Protein AF-A0AAN8X9M5-F1 (afdb_monomer)

Secondary structure (DSSP, 8-state):
-HHHHHHHHHHHS-TT--PPP-EEEE--SS--B-TTT--B--SSS--EEEETTT--EE-GGGTTT----HHHHHHHHHHHHHHT----TT-

Radius of gyration: 15.03 Å; Cα contacts (8 Å, |Δi|>4): 109; chains: 1; bounding box: 47×26×29 Å

Neares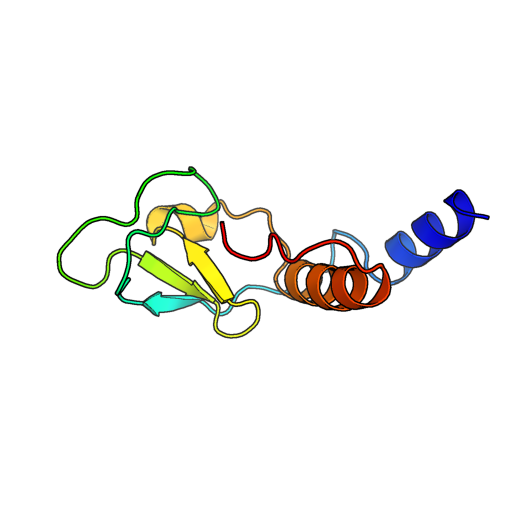t PDB structures (foldseek):
  5ue8-assembly1_A  TM=7.744E-01  e=1.228E-10  Rattus norvegicus
  5ue8-assembly2_B  TM=7.605E-01  e=2.128E-10  Rattus norvegicus
  3ugd-assembly1_B  TM=8.958E-01  e=1.277E-05  Mus musculus
  3cxl-assembly1_A  TM=9.200E-01  e=3.583E-05  unclassified
  6nfa-assembly1_A  TM=6.984E-01  e=4.404E-05  Homo sapiens

InterPro domains:
  IPR002219 Protein kinase C-like, phorbol ester/diacylglycerol-binding domain [PF00130] (21-70)
  IPR002219 Protein kinase C-like, phorbol ester/diacylglycerol-binding domain [PS00479] (21-70)
  IPR002219 Protein kinase C-like, phorbol ester/diacylglycerol-binding domain [PS50081] (20-70)
  IPR002219 Protein kinase C-like, phorbol ester/di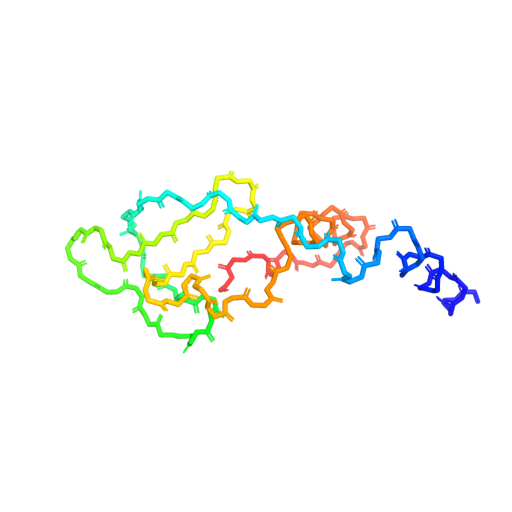acylglycerol-binding domain [SM00109] (21-70)
  IPR020454 Diacylglycerol/phorbol-ester binding [PR00008] (18-32)
  IPR020454 Diacylglycerol/phorbol-ester binding [PR00008] (34-43)
  IPR020454 Diacylglycerol/phorbol-ester binding [PR00008] (47-58)
  IPR020454 Diacylglycerol/phorbol-ester binding [PR00008] (59-71)
  IPR027080 Protein Unc-13 [PTHR10480] (1-72)
  IPR046349 C1-like domain superfamily [SSF57889] (12-71)

Mean predicted aligned error: 9.45 Å

Structure (mmCIF, N/CA/C/O backbone):
data_AF-A0AAN8X9M5-F1
#
_entry.id   AF-A0AAN8X9M5-F1
#
loop_
_atom_site.group_PDB
_atom_site.id
_atom_site.type_symbol
_atom_site.label_atom_id
_atom_site.label_alt_id
_atom_site.label_comp_id
_atom_site.label_asym_id
_atom_site.label_entity_id
_atom_site.label_seq_id
_atom_site.pdbx_PDB_ins_code
_atom_site.Cartn_x
_atom_site.Cartn_y
_atom_site.Cartn_z
_atom_site.occupancy
_atom_site.B_iso_or_equiv
_atom_site.auth_seq_id
_atom_site.auth_comp_id
_atom_site.auth_asym_id
_atom_site.auth_atom_id
_atom_site.pdbx_PDB_model_num
ATOM 1 N N . MET A 1 1 ? 32.523 -8.458 -5.838 1.00 60.31 1 MET A N 1
ATOM 2 C CA . MET A 1 1 ? 31.376 -8.936 -6.652 1.00 60.31 1 MET A CA 1
ATOM 3 C C . MET A 1 1 ? 30.007 -8.347 -6.265 1.00 60.31 1 MET A C 1
ATOM 5 O O . MET A 1 1 ? 29.073 -8.514 -7.037 1.00 60.31 1 MET A O 1
ATOM 9 N N . HIS A 1 2 ? 29.841 -7.642 -5.133 1.00 69.25 2 HIS A N 1
ATOM 10 C CA . HIS A 1 2 ? 28.540 -7.053 -4.753 1.00 69.25 2 HIS A CA 1
ATOM 11 C C . HIS A 1 2 ? 28.058 -5.933 -5.684 1.00 69.25 2 HIS A C 1
ATOM 13 O O . HIS A 1 2 ? 26.883 -5.908 -6.036 1.00 69.25 2 HIS A O 1
ATOM 19 N N . VAL A 1 3 ? 28.967 -5.054 -6.120 1.00 81.12 3 VAL A N 1
ATOM 20 C CA . VAL A 1 3 ? 28.638 -3.922 -7.001 1.00 81.12 3 VAL A CA 1
ATOM 21 C C . VAL A 1 3 ? 28.034 -4.418 -8.316 1.00 81.12 3 VAL A C 1
ATOM 23 O O . VAL A 1 3 ? 26.923 -4.033 -8.641 1.00 81.12 3 VAL A O 1
ATOM 26 N N . TYR A 1 4 ? 28.693 -5.369 -8.989 1.00 82.50 4 TYR A N 1
ATOM 27 C CA . TYR A 1 4 ? 28.248 -5.935 -10.270 1.00 82.50 4 TYR A CA 1
ATOM 28 C C . TYR A 1 4 ? 26.842 -6.560 -10.216 1.00 82.50 4 TYR A C 1
ATOM 30 O O . TYR A 1 4 ? 26.031 -6.351 -11.114 1.00 82.50 4 TYR A O 1
ATOM 38 N N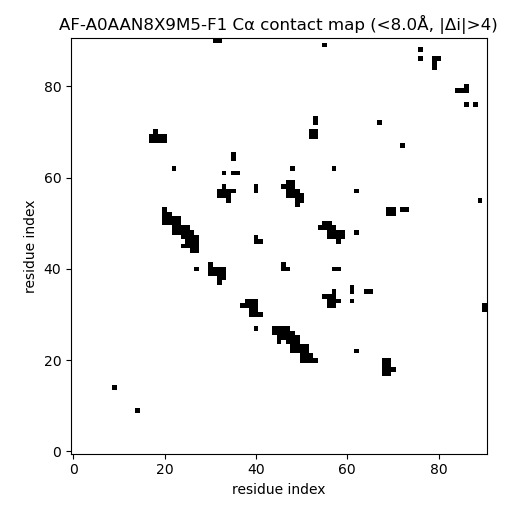 . LYS A 1 5 ? 26.512 -7.280 -9.133 1.00 73.88 5 LYS A N 1
ATOM 39 C CA . LYS A 1 5 ? 25.167 -7.853 -8.948 1.00 73.88 5 LYS A CA 1
ATOM 40 C C . LYS A 1 5 ? 24.089 -6.771 -8.820 1.00 73.88 5 LYS A C 1
ATOM 42 O O . LYS A 1 5 ? 23.001 -6.933 -9.364 1.00 73.88 5 LYS A O 1
ATOM 47 N N . LYS A 1 6 ? 24.383 -5.670 -8.120 1.00 71.25 6 LYS A N 1
ATOM 48 C CA . LYS A 1 6 ? 23.439 -4.557 -7.936 1.00 71.25 6 LYS A CA 1
ATOM 49 C C . LYS A 1 6 ? 23.239 -3.762 -9.226 1.00 71.25 6 LYS A C 1
ATOM 51 O O . LYS A 1 6 ? 22.100 -3.423 -9.533 1.00 71.25 6 LYS A O 1
ATOM 56 N N . THR A 1 7 ? 24.296 -3.538 -10.008 1.00 80.38 7 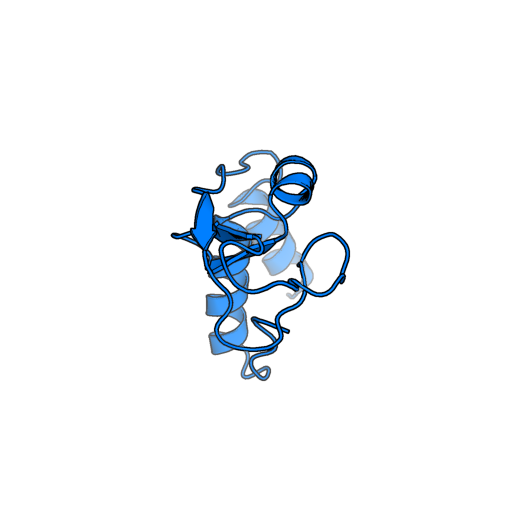THR A N 1
ATOM 57 C CA . THR A 1 7 ? 24.171 -2.881 -11.319 1.00 80.38 7 THR A CA 1
ATOM 58 C C . THR A 1 7 ? 23.370 -3.719 -12.305 1.00 80.38 7 THR A C 1
ATOM 60 O O . THR A 1 7 ? 22.478 -3.179 -12.949 1.00 80.38 7 THR A O 1
ATOM 63 N N . LEU A 1 8 ? 23.618 -5.031 -12.396 1.00 80.44 8 LEU A N 1
ATOM 64 C CA . LEU A 1 8 ? 22.821 -5.901 -13.268 1.00 80.44 8 LEU A CA 1
ATOM 65 C C . LEU A 1 8 ? 21.339 -5.885 -12.887 1.00 80.44 8 LEU A C 1
ATOM 67 O O . LEU A 1 8 ? 20.483 -5.790 -13.759 1.00 80.44 8 LEU A O 1
ATOM 71 N N . GLN A 1 9 ? 21.026 -5.918 -11.593 1.00 74.75 9 GLN A N 1
ATOM 72 C CA . GLN A 1 9 ? 19.638 -5.889 -11.147 1.00 74.75 9 GLN A CA 1
ATOM 73 C C . GLN A 1 9 ? 18.924 -4.569 -11.480 1.00 74.75 9 GLN A C 1
ATOM 75 O O . GLN A 1 9 ? 17.767 -4.606 -11.892 1.00 74.75 9 GLN A O 1
ATOM 80 N N . ALA A 1 10 ? 19.612 -3.428 -11.369 1.00 71.75 10 ALA A N 1
ATOM 81 C CA . ALA A 1 10 ? 19.068 -2.122 -11.752 1.00 71.75 10 ALA A CA 1
ATOM 82 C C . ALA A 1 10 ? 18.826 -1.984 -13.269 1.00 71.75 10 ALA A C 1
ATOM 84 O O . ALA A 1 10 ? 17.968 -1.210 -13.685 1.00 71.75 10 ALA A O 1
ATOM 85 N N . LEU A 1 11 ? 19.570 -2.730 -14.093 1.00 79.06 11 LEU A N 1
ATOM 86 C CA . LEU A 1 11 ? 19.395 -2.750 -15.548 1.00 79.06 11 LEU A CA 1
ATOM 87 C C . LEU A 1 11 ? 18.263 -3.686 -15.997 1.00 79.06 11 LEU A C 1
ATOM 89 O O . LEU A 1 11 ? 17.614 -3.407 -16.999 1.00 79.06 11 LEU A O 1
ATOM 93 N N . ILE A 1 12 ? 18.024 -4.785 -15.274 1.00 77.94 12 ILE A N 1
ATOM 94 C CA . ILE A 1 12 ? 16.952 -5.747 -15.589 1.00 77.94 12 ILE A CA 1
ATOM 95 C C . ILE A 1 12 ? 15.571 -5.175 -15.223 1.00 77.94 12 ILE A C 1
ATOM 97 O O . ILE A 1 12 ? 14.615 -5.393 -15.960 1.00 77.94 12 ILE A O 1
ATOM 101 N N . TYR A 1 13 ? 15.472 -4.428 -14.117 1.00 68.62 13 TYR A N 1
ATOM 102 C CA . TYR A 1 13 ? 14.244 -3.754 -13.676 1.00 68.62 13 TYR A CA 1
ATOM 103 C C . TYR A 1 13 ? 14.502 -2.254 -13.473 1.00 68.62 13 TYR A C 1
ATOM 105 O O . TYR A 1 13 ? 14.828 -1.831 -12.359 1.00 68.62 13 TYR A O 1
ATOM 113 N N . PRO A 1 14 ? 14.402 -1.440 -14.542 1.00 67.38 14 PRO A N 1
ATOM 114 C CA . PRO A 1 14 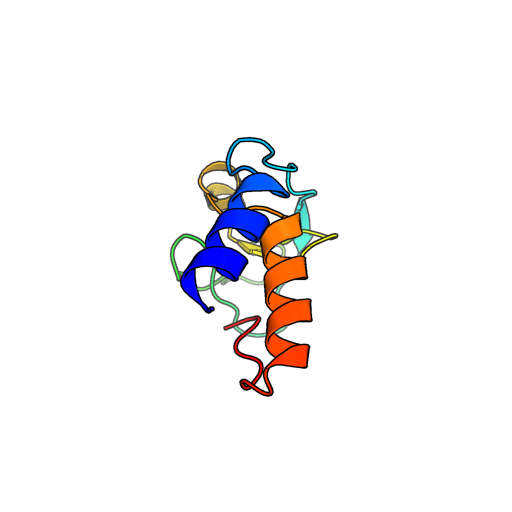? 14.586 -0.002 -14.440 1.00 67.38 14 PRO A CA 1
ATOM 115 C C . PRO A 1 14 ? 13.422 0.646 -13.680 1.00 67.38 14 PRO A C 1
ATOM 117 O O . PRO A 1 14 ? 12.262 0.287 -13.862 1.00 67.38 14 PRO A O 1
ATOM 120 N N . ILE A 1 15 ? 13.747 1.670 -12.890 1.00 65.00 15 ILE A N 1
ATOM 121 C CA . ILE A 1 15 ? 12.830 2.424 -12.012 1.00 65.00 15 ILE A CA 1
ATOM 122 C C . ILE A 1 15 ? 11.672 3.077 -12.799 1.00 65.00 15 ILE A C 1
ATOM 124 O O . ILE A 1 15 ? 10.643 3.423 -12.244 1.00 65.00 15 ILE A O 1
ATOM 128 N N . SER A 1 16 ? 11.828 3.261 -14.113 1.00 58.53 16 SER A N 1
ATOM 129 C CA . SER A 1 16 ? 10.803 3.822 -14.999 1.00 58.53 16 SER A CA 1
ATOM 130 C C . SER A 1 16 ? 9.720 2.823 -15.419 1.00 58.53 16 SER A C 1
ATOM 132 O O . SER A 1 16 ? 8.705 3.235 -15.975 1.00 58.53 16 SER A O 1
ATOM 134 N N . SER A 1 17 ? 9.915 1.524 -15.178 1.00 60.56 17 SER A N 1
ATOM 135 C CA . SER A 1 17 ? 8.938 0.476 -15.488 1.00 60.56 17 SER A CA 1
ATOM 136 C C . SER A 1 17 ? 8.015 0.236 -14.291 1.00 60.56 17 SER A C 1
ATOM 138 O O . SER A 1 17 ? 7.905 -0.888 -13.792 1.00 60.56 17 SER A O 1
ATOM 140 N N . THR A 1 18 ? 7.369 1.299 -13.811 1.00 66.62 18 THR A N 1
ATOM 141 C CA . THR A 1 18 ? 6.490 1.229 -12.646 1.00 66.62 18 THR A CA 1
ATOM 142 C C . THR A 1 18 ? 5.194 0.509 -13.019 1.00 66.62 18 THR A C 1
ATOM 144 O O . THR A 1 18 ? 4.298 1.038 -13.677 1.00 66.62 18 THR A O 1
ATOM 147 N N . THR A 1 19 ? 5.084 -0.765 -12.645 1.00 77.38 19 THR A N 1
ATOM 148 C CA . THR A 1 19 ? 3.817 -1.490 -12.800 1.00 77.38 19 THR A CA 1
ATOM 149 C C . THR A 1 19 ? 2.776 -0.904 -11.850 1.00 77.38 19 THR A C 1
ATOM 151 O O . THR A 1 19 ? 3.034 -0.883 -10.640 1.00 77.38 19 THR A O 1
ATOM 154 N N . PRO A 1 20 ? 1.611 -0.463 -12.359 1.00 82.19 20 PRO A N 1
ATOM 155 C CA . PRO A 1 20 ? 0.587 0.148 -11.528 1.00 82.19 20 PRO A CA 1
ATOM 156 C C . PRO A 1 20 ? 0.031 -0.869 -10.528 1.00 82.19 20 PRO A C 1
ATOM 158 O O . PRO A 1 20 ? -0.173 -2.040 -10.851 1.00 82.19 20 PRO A O 1
ATOM 161 N N . HIS A 1 21 ? -0.236 -0.416 -9.305 1.00 85.75 21 HIS A N 1
ATOM 162 C CA . HIS A 1 21 ? -0.896 -1.240 -8.293 1.00 85.75 21 HIS A CA 1
ATOM 163 C C . HIS A 1 21 ? -2.372 -1.430 -8.623 1.00 85.75 21 HIS A C 1
ATOM 165 O O . HIS A 1 21 ? -3.079 -0.474 -8.943 1.00 85.75 21 HIS A O 1
ATOM 171 N N . ASN A 1 22 ? -2.865 -2.652 -8.439 1.00 88.56 22 ASN A N 1
ATOM 172 C CA . ASN A 1 22 ? -4.289 -2.951 -8.510 1.00 88.56 22 ASN A CA 1
ATOM 173 C C . ASN A 1 22 ? -4.906 -2.902 -7.102 1.00 88.56 22 ASN A C 1
ATOM 175 O O . ASN A 1 22 ? -4.928 -3.899 -6.374 1.00 88.56 22 ASN A O 1
ATOM 179 N N . PHE A 1 23 ? -5.340 -1.711 -6.692 1.00 90.56 23 PHE A N 1
ATOM 180 C CA . PHE A 1 23 ? -5.910 -1.464 -5.369 1.00 90.56 23 PHE A CA 1
ATOM 181 C C . PHE A 1 23 ? -7.385 -1.864 -5.282 1.00 90.56 23 PHE A C 1
ATOM 183 O O . PHE A 1 23 ? -8.214 -1.404 -6.064 1.00 90.56 23 PHE A O 1
ATOM 190 N N . LEU A 1 24 ? -7.724 -2.636 -4.248 1.00 91.50 24 LEU A N 1
ATOM 191 C CA . LEU A 1 24 ? -9.095 -2.965 -3.876 1.00 91.50 24 LEU A CA 1
ATOM 192 C C . LEU A 1 24 ? -9.434 -2.383 -2.500 1.00 91.50 24 LEU A C 1
ATOM 194 O O . LEU A 1 24 ? -8.590 -2.332 -1.604 1.00 91.50 24 LEU A O 1
ATOM 198 N N . MET A 1 25 ? -10.691 -1.982 -2.316 1.00 90.75 25 MET A N 1
ATOM 199 C CA . MET A 1 25 ? -11.234 -1.612 -1.008 1.00 90.75 25 MET A CA 1
ATOM 200 C C . MET A 1 25 ? -11.037 -2.748 -0.004 1.00 90.75 25 MET A C 1
ATOM 202 O O . MET A 1 25 ? -11.428 -3.888 -0.262 1.00 90.75 25 MET A O 1
ATOM 206 N N . TRP A 1 26 ? -10.455 -2.437 1.152 1.00 89.06 26 TRP A N 1
ATOM 207 C CA . TRP A 1 26 ? -10.134 -3.431 2.169 1.00 89.06 26 TRP A CA 1
ATOM 208 C C . TRP A 1 26 ? -10.494 -2.934 3.570 1.00 89.06 26 TRP A C 1
ATOM 210 O O . TRP A 1 26 ? -10.405 -1.748 3.884 1.00 89.06 26 TRP A O 1
ATOM 220 N N . THR A 1 27 ? -10.919 -3.868 4.420 1.00 86.19 27 THR A N 1
ATOM 221 C CA . THR A 1 27 ? -11.209 -3.600 5.831 1.00 86.19 27 THR A CA 1
ATOM 222 C C . THR A 1 27 ? -10.157 -4.282 6.689 1.00 86.19 27 THR A C 1
ATOM 224 O O . THR A 1 27 ? -9.961 -5.496 6.596 1.00 86.19 27 THR A O 1
ATOM 227 N N . ALA A 1 28 ? -9.476 -3.493 7.514 1.00 82.50 28 ALA A N 1
ATOM 228 C CA . ALA A 1 28 ? -8.470 -3.978 8.436 1.00 82.50 28 ALA A CA 1
ATOM 229 C C . ALA A 1 28 ? -9.131 -4.710 9.607 1.00 82.50 28 ALA A C 1
ATOM 231 O O . ALA A 1 28 ? -9.915 -4.131 10.352 1.00 82.50 28 ALA A O 1
ATOM 232 N N . THR A 1 29 ? -8.799 -5.991 9.771 1.00 83.06 29 THR A N 1
ATOM 233 C CA . THR A 1 29 ? -9.239 -6.826 10.903 1.00 83.06 29 THR A CA 1
ATOM 234 C C . THR A 1 29 ? -8.341 -6.675 12.135 1.00 83.06 29 THR A C 1
ATOM 236 O O . THR A 1 29 ? -8.684 -7.145 13.214 1.00 83.06 29 THR A O 1
ATOM 239 N N . SER A 1 30 ? -7.186 -6.026 11.980 1.00 81.94 30 SER A N 1
ATOM 240 C CA . SER A 1 30 ? -6.192 -5.754 13.020 1.00 81.94 30 SER A CA 1
ATOM 241 C C . SER A 1 30 ? -5.643 -4.333 12.846 1.00 81.94 30 SER A C 1
ATOM 243 O O . SER A 1 30 ? -5.639 -3.834 11.713 1.00 81.94 30 SER A O 1
ATOM 245 N N . PRO A 1 31 ? -5.139 -3.678 13.912 1.00 83.69 31 PRO A N 1
ATOM 246 C CA . PRO A 1 31 ? -4.503 -2.367 13.791 1.00 83.69 31 PRO A CA 1
ATOM 247 C C . PRO A 1 31 ? -3.381 -2.440 12.753 1.00 83.69 31 PRO A C 1
ATOM 249 O O . PRO A 1 31 ? -2.433 -3.208 12.892 1.00 83.69 31 PRO A O 1
ATOM 252 N N . THR A 1 32 ? -3.553 -1.695 11.667 1.00 86.88 32 THR A N 1
ATOM 253 C CA . THR A 1 32 ? -2.660 -1.699 10.508 1.00 86.88 32 THR A CA 1
ATOM 254 C C . THR A 1 32 ? -2.284 -0.258 10.207 1.00 86.88 32 THR A C 1
ATOM 256 O O . THR A 1 32 ? -3.138 0.620 10.307 1.00 86.88 32 THR A O 1
ATOM 259 N N . TYR A 1 33 ? -1.040 -0.007 9.820 1.00 87.69 33 TYR A N 1
ATOM 260 C CA . TYR A 1 33 ? -0.569 1.325 9.458 1.00 87.69 33 TYR A CA 1
ATOM 261 C C . TYR A 1 33 ? -0.507 1.483 7.938 1.00 87.69 33 TYR A C 1
ATOM 263 O O . TYR A 1 33 ? -0.351 0.515 7.193 1.00 87.69 33 TYR A O 1
ATOM 271 N N . CYS A 1 34 ? -0.716 2.707 7.470 1.00 88.94 34 CYS A N 1
ATOM 272 C CA . CYS A 1 34 ? -0.583 3.062 6.069 1.00 88.94 34 CYS A CA 1
ATOM 273 C C . CYS A 1 34 ? 0.894 3.082 5.685 1.00 88.94 34 CYS A C 1
ATOM 275 O O . CYS A 1 34 ? 1.689 3.714 6.371 1.00 88.94 34 CYS A O 1
ATOM 277 N N . TYR A 1 35 ? 1.240 2.451 4.565 1.00 86.31 35 TYR A N 1
ATOM 278 C CA . TYR A 1 35 ? 2.618 2.418 4.075 1.00 86.31 35 TYR A CA 1
ATOM 279 C C . TYR A 1 35 ? 3.191 3.811 3.759 1.00 86.31 35 TYR A C 1
ATOM 281 O O . TYR A 1 35 ? 4.374 4.044 3.949 1.00 86.31 35 TYR A O 1
ATOM 289 N N . GLU A 1 36 ? 2.352 4.734 3.285 1.00 87.31 36 GLU A N 1
ATOM 290 C CA . GLU A 1 36 ? 2.806 6.045 2.806 1.00 87.31 36 GLU A CA 1
ATOM 291 C C . GLU A 1 36 ? 3.002 7.059 3.939 1.00 87.31 36 GLU A C 1
ATOM 293 O O . GLU A 1 36 ? 4.005 7.754 4.001 1.00 87.31 36 GLU A O 1
ATOM 298 N N . CYS A 1 37 ? 2.026 7.170 4.844 1.00 88.31 37 CYS A N 1
ATOM 299 C CA . CYS A 1 37 ? 2.027 8.200 5.888 1.00 88.31 37 CYS A CA 1
ATOM 300 C C . CYS A 1 37 ? 2.301 7.654 7.290 1.00 88.31 37 CYS A C 1
ATOM 302 O O . CYS A 1 37 ? 2.214 8.414 8.252 1.00 88.31 37 CYS A O 1
ATOM 304 N N . GLU A 1 38 ? 2.513 6.339 7.417 1.00 87.25 38 GLU A N 1
ATOM 305 C CA . GLU A 1 38 ? 2.672 5.615 8.688 1.00 87.25 38 GLU A CA 1
ATOM 306 C C . GLU A 1 38 ? 1.507 5.829 9.678 1.00 87.25 38 GLU A C 1
ATOM 308 O O . GLU A 1 38 ? 1.571 5.458 10.847 1.00 87.25 38 GLU A O 1
ATOM 313 N N . GLY A 1 39 ? 0.397 6.409 9.212 1.00 86.75 39 GLY A N 1
ATOM 314 C CA . GLY A 1 39 ? -0.794 6.671 10.005 1.00 86.75 39 GLY A CA 1
ATOM 315 C C . GLY A 1 39 ? -1.649 5.419 10.156 1.00 86.75 39 GLY A C 1
ATOM 316 O O . GLY A 1 39 ? -1.760 4.610 9.235 1.00 86.75 39 GLY A O 1
ATOM 317 N N . LEU A 1 40 ? -2.308 5.270 11.304 1.00 87.38 40 LEU A N 1
ATOM 318 C CA . LEU A 1 40 ? -3.191 4.134 11.559 1.00 87.38 40 LEU A CA 1
ATOM 319 C C . LEU A 1 40 ? -4.366 4.112 10.559 1.00 87.38 40 LEU A C 1
ATOM 321 O O . LEU A 1 40 ? -5.024 5.125 10.309 1.00 87.38 40 LEU A O 1
ATOM 325 N N . LEU A 1 41 ? -4.655 2.943 9.995 1.00 85.62 41 LEU A N 1
ATOM 326 C CA . LEU A 1 41 ? -5.890 2.649 9.268 1.00 85.62 41 LEU A CA 1
ATOM 327 C C . LEU A 1 41 ? -6.983 2.394 10.313 1.00 85.62 41 LEU A C 1
ATOM 329 O O . LEU A 1 41 ? -7.152 1.275 10.792 1.00 85.62 41 LEU A O 1
ATOM 333 N N . TRP A 1 42 ? -7.672 3.459 10.721 1.00 76.00 42 TRP A N 1
ATOM 334 C CA . TRP A 1 42 ? -8.647 3.449 11.814 1.00 76.00 42 TRP A CA 1
ATOM 335 C C . TRP A 1 42 ? -10.088 3.598 11.298 1.00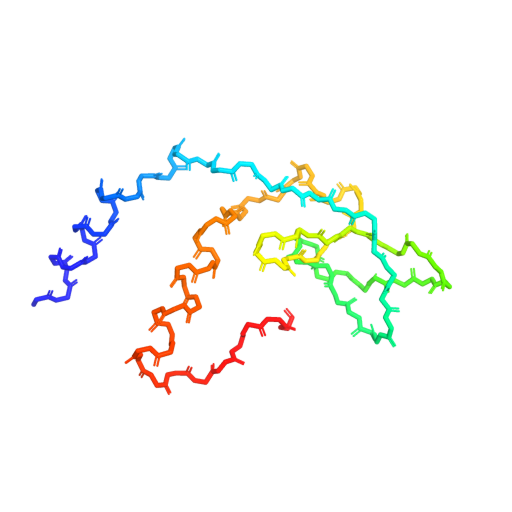 76.00 42 TRP A C 1
ATOM 337 O O . TRP A 1 42 ? -10.313 4.137 10.217 1.00 76.00 42 TRP A O 1
ATOM 347 N N . GLY A 1 43 ? -11.064 3.086 12.056 1.00 73.38 43 GLY A N 1
ATOM 348 C CA . GLY A 1 43 ? -12.491 3.088 11.699 1.00 73.38 43 GLY A CA 1
ATOM 349 C C . GLY A 1 43 ? -13.137 1.701 11.797 1.00 73.38 43 GLY A C 1
ATOM 350 O O . GLY A 1 43 ? -12.460 0.725 12.107 1.00 73.38 43 GLY A O 1
ATOM 351 N N . ILE A 1 44 ? -14.446 1.608 11.536 1.00 67.56 44 ILE A N 1
ATOM 352 C CA . ILE A 1 44 ? -15.236 0.365 11.686 1.00 67.56 44 ILE A CA 1
ATOM 353 C C . ILE A 1 44 ? -15.191 -0.504 10.413 1.00 67.56 44 ILE A C 1
ATOM 355 O O . ILE A 1 44 ? -15.135 -1.727 10.503 1.00 67.56 44 ILE A O 1
ATOM 359 N N . ALA A 1 45 ? -15.181 0.109 9.225 1.00 70.94 45 ALA A N 1
ATOM 360 C CA . ALA A 1 45 ? -15.103 -0.584 7.936 1.00 70.94 45 ALA A CA 1
ATOM 361 C C . ALA A 1 45 ? -14.454 0.307 6.864 1.00 70.94 45 ALA A C 1
ATOM 363 O O . ALA A 1 45 ? -14.483 1.531 6.995 1.00 70.94 45 ALA A O 1
ATOM 364 N N . ARG A 1 46 ? -13.905 -0.301 5.797 1.00 69.88 46 ARG A N 1
ATOM 365 C CA . ARG A 1 46 ? -13.319 0.391 4.624 1.00 69.88 46 ARG A CA 1
ATOM 366 C C . ARG A 1 46 ? -12.273 1.453 5.002 1.00 69.88 46 ARG A C 1
ATOM 368 O O . ARG A 1 46 ? -12.272 2.551 4.454 1.00 69.88 46 ARG A O 1
ATOM 375 N N . GLN A 1 47 ? -11.381 1.128 5.942 1.00 83.12 47 GLN A N 1
ATOM 376 C CA . GLN A 1 47 ? -10.376 2.080 6.439 1.00 83.12 47 GLN A CA 1
ATOM 377 C C . GLN A 1 47 ? -9.302 2.424 5.391 1.00 83.12 47 GLN A C 1
ATOM 379 O O . GLN A 1 47 ? -8.595 3.422 5.534 1.00 83.12 47 GLN A O 1
ATOM 384 N N . GLY A 1 48 ? -9.156 1.608 4.343 1.00 90.44 48 GLY A N 1
ATOM 385 C CA . GLY A 1 48 ? -8.215 1.877 3.266 1.00 90.44 48 GLY A CA 1
ATOM 386 C C . GLY A 1 48 ? -8.332 0.917 2.091 1.00 90.44 48 GLY A C 1
ATOM 387 O O . GLY A 1 48 ? -9.337 0.231 1.894 1.00 90.44 48 GLY A O 1
ATOM 388 N N . VAL A 1 49 ? -7.266 0.882 1.304 1.00 91.38 49 VAL A N 1
ATOM 389 C CA . VAL A 1 49 ? -7.132 0.038 0.123 1.00 91.38 49 VAL A CA 1
ATOM 390 C C . VAL A 1 49 ? -5.956 -0.918 0.286 1.00 91.38 49 VAL A C 1
ATOM 392 O O . VAL A 1 49 ? -4.978 -0.631 0.983 1.00 91.38 49 VAL A O 1
ATOM 395 N N . ARG A 1 50 ? -6.060 -2.079 -0.355 1.00 89.94 50 ARG A N 1
ATOM 396 C CA . ARG A 1 50 ? -5.012 -3.095 -0.406 1.00 89.94 50 ARG A CA 1
ATOM 397 C C . ARG A 1 50 ? -4.762 -3.489 -1.853 1.00 89.94 50 ARG A C 1
ATOM 399 O O . ARG A 1 50 ? -5.710 -3.789 -2.574 1.00 89.94 50 ARG A O 1
ATOM 406 N N . CYS A 1 51 ? -3.501 -3.514 -2.270 1.00 89.25 51 CYS 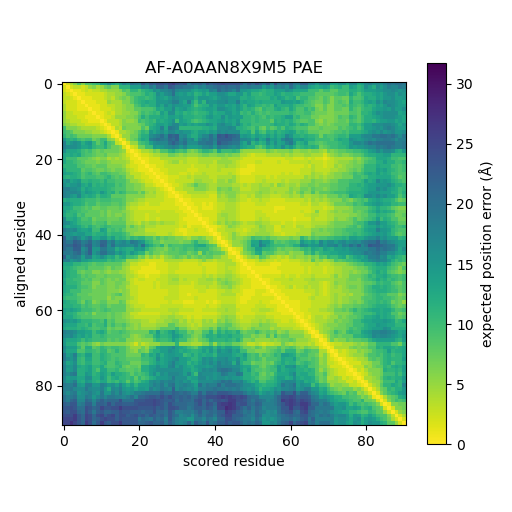A N 1
ATOM 407 C CA . CYS A 1 51 ? -3.138 -4.038 -3.583 1.00 89.25 51 CYS A CA 1
ATOM 408 C C . CYS A 1 51 ? -3.279 -5.568 -3.600 1.00 89.25 51 CYS A C 1
ATOM 410 O O . CYS A 1 51 ? -2.791 -6.236 -2.684 1.00 89.25 51 CYS A O 1
ATOM 412 N N . VAL A 1 52 ? -3.939 -6.126 -4.618 1.00 86.19 52 VAL A N 1
ATOM 413 C CA . VAL A 1 52 ? -4.137 -7.585 -4.736 1.00 86.19 52 VAL A CA 1
ATOM 414 C C . VAL A 1 52 ? -2.858 -8.329 -5.122 1.00 86.19 52 VAL A C 1
ATOM 416 O O . VAL A 1 52 ? -2.678 -9.470 -4.711 1.00 86.19 52 VAL A O 1
ATOM 419 N N . GLU A 1 53 ? -1.955 -7.657 -5.836 1.00 83.75 53 GLU A N 1
ATOM 420 C CA . GLU A 1 53 ? -0.711 -8.241 -6.346 1.00 83.75 53 GLU A CA 1
ATOM 421 C C . GLU A 1 53 ? 0.385 -8.259 -5.268 1.00 83.75 53 GLU A C 1
ATOM 423 O O . GLU A 1 53 ? 0.875 -9.312 -4.868 1.00 83.75 53 GLU A O 1
ATOM 428 N N . CYS A 1 54 ? 0.760 -7.086 -4.743 1.00 81.44 54 CYS A N 1
ATOM 429 C CA . CYS A 1 54 ? 1.866 -6.965 -3.784 1.00 81.44 54 CYS A CA 1
ATOM 430 C C . CYS A 1 54 ? 1.419 -7.012 -2.313 1.00 81.44 54 CYS A C 1
ATOM 432 O O . CYS A 1 54 ? 2.229 -7.203 -1.403 1.00 81.44 54 CYS A O 1
ATOM 434 N N . GLY A 1 55 ? 0.123 -6.825 -2.049 1.00 85.19 55 GLY A N 1
ATOM 435 C CA . GLY A 1 55 ? -0.423 -6.813 -0.696 1.00 85.19 55 GLY A CA 1
ATOM 436 C C . GLY A 1 55 ? -0.167 -5.534 0.105 1.00 85.19 55 GLY A C 1
ATOM 437 O O . GLY A 1 55 ? -0.516 -5.535 1.288 1.00 85.19 55 GLY A O 1
ATOM 438 N N . VAL A 1 56 ? 0.407 -4.474 -0.488 1.00 86.94 56 VAL A N 1
ATOM 439 C CA . VAL A 1 56 ? 0.609 -3.180 0.191 1.00 86.94 56 VAL A CA 1
ATOM 440 C C . VAL A 1 56 ? -0.731 -2.591 0.624 1.00 86.94 56 VAL A C 1
ATOM 442 O O . VAL A 1 56 ? -1.740 -2.740 -0.071 1.00 86.94 56 VAL A O 1
ATOM 445 N N . LYS A 1 57 ? -0.744 -1.956 1.797 1.00 88.81 57 LYS A N 1
ATOM 446 C CA . LYS A 1 57 ? -1.940 -1.391 2.425 1.00 88.81 57 LYS A CA 1
ATOM 447 C C . LYS A 1 57 ? -1.724 0.101 2.649 1.00 88.81 57 LYS A C 1
ATOM 449 O O . LYS A 1 57 ? -0.704 0.503 3.210 1.00 88.81 57 LYS A O 1
ATOM 454 N N . CYS A 1 58 ? -2.678 0.919 2.234 1.00 91.12 58 CYS A N 1
ATOM 455 C CA . CYS A 1 58 ? -2.608 2.365 2.412 1.00 91.12 58 CYS A CA 1
ATOM 456 C C . CYS A 1 58 ? -4.005 2.976 2.535 1.00 91.12 58 CYS A C 1
ATOM 458 O O . CYS A 1 58 ? -5.017 2.323 2.271 1.00 91.12 58 CYS A O 1
ATOM 460 N N . HIS A 1 59 ? -4.080 4.232 2.979 1.00 92.00 59 HIS A N 1
ATOM 461 C CA . HIS A 1 59 ? -5.336 4.977 2.912 1.00 92.00 59 HIS A CA 1
ATOM 462 C C . HIS A 1 59 ? -5.712 5.236 1.457 1.00 92.00 59 HIS A C 1
ATOM 464 O O . HIS A 1 59 ? -4.849 5.386 0.596 1.00 92.00 59 HIS A O 1
ATOM 470 N N . GLU A 1 60 ? -7.004 5.402 1.201 1.00 88.75 60 GLU A N 1
ATOM 471 C CA . GLU A 1 60 ? -7.509 5.718 -0.136 1.00 88.75 60 GLU A CA 1
ATOM 472 C C . GLU A 1 60 ? -6.905 7.016 -0.703 1.00 88.75 60 GLU A C 1
ATOM 474 O O . GLU A 1 60 ? -6.532 7.059 -1.868 1.00 88.75 60 GLU A O 1
ATOM 479 N N . LYS A 1 61 ? -6.692 8.026 0.152 1.00 88.62 61 LYS A N 1
ATOM 480 C CA . LYS A 1 61 ? -5.997 9.282 -0.189 1.00 88.62 61 LYS A CA 1
ATOM 481 C C . LYS A 1 61 ? -4.490 9.131 -0.428 1.00 88.62 61 LYS A C 1
ATOM 483 O O . LYS A 1 61 ? -3.881 9.993 -1.041 1.00 88.62 61 LYS A O 1
ATOM 488 N N . CYS A 1 62 ? -3.879 8.079 0.114 1.00 89.25 62 CYS A N 1
ATOM 489 C CA . CYS A 1 62 ? -2.438 7.846 0.037 1.00 89.25 62 CYS A CA 1
ATOM 490 C C . CYS A 1 62 ? -2.056 6.971 -1.159 1.00 89.25 62 CYS A C 1
ATOM 492 O O . CYS A 1 62 ? -0.876 6.872 -1.473 1.00 89.25 62 CYS A O 1
ATOM 494 N N . LYS A 1 63 ? -3.029 6.335 -1.825 1.00 85.88 63 LYS A N 1
ATOM 495 C CA . LYS A 1 63 ? -2.772 5.430 -2.952 1.00 85.88 63 LYS A CA 1
ATOM 496 C C . LYS A 1 63 ? -2.052 6.131 -4.113 1.00 85.88 63 LYS A C 1
ATOM 498 O O . LYS A 1 63 ? -1.220 5.510 -4.759 1.00 85.88 63 LYS A O 1
ATOM 503 N N . ASP A 1 64 ? -2.363 7.409 -4.344 1.00 83.38 64 ASP A N 1
ATOM 504 C CA . ASP A 1 64 ? -1.859 8.182 -5.485 1.00 83.38 64 ASP A CA 1
ATOM 505 C C . ASP A 1 64 ? -0.484 8.811 -5.204 1.00 83.38 64 ASP A C 1
ATOM 507 O O . ASP A 1 64 ? 0.220 9.194 -6.133 1.00 83.38 64 ASP A O 1
ATOM 511 N N . LEU A 1 65 ? -0.083 8.899 -3.929 1.00 83.62 65 LEU A N 1
ATOM 512 C CA . LEU A 1 65 ? 1.244 9.375 -3.517 1.00 83.62 65 LEU A CA 1
ATOM 513 C C . LEU A 1 65 ? 2.279 8.244 -3.432 1.00 83.62 65 LEU A C 1
ATOM 515 O O . LEU A 1 65 ? 3.459 8.498 -3.218 1.00 83.62 65 LEU A O 1
ATOM 519 N N . LEU A 1 66 ? 1.836 6.998 -3.590 1.00 79.19 66 LEU A N 1
ATOM 520 C CA . LEU A 1 66 ? 2.617 5.825 -3.239 1.00 79.19 66 LEU A CA 1
ATOM 521 C C . LEU A 1 66 ? 3.745 5.589 -4.254 1.00 79.19 66 LEU A C 1
ATOM 523 O O . LEU A 1 66 ? 3.507 5.126 -5.367 1.00 79.19 66 LEU A O 1
ATOM 527 N N . ASN A 1 67 ? 4.987 5.862 -3.849 1.00 69.88 67 ASN A N 1
ATOM 528 C CA . ASN A 1 67 ? 6.187 5.716 -4.691 1.00 69.88 67 ASN A CA 1
ATOM 529 C C . ASN A 1 67 ? 6.817 4.306 -4.624 1.00 69.88 67 ASN A C 1
ATOM 531 O O . ASN A 1 67 ? 8.012 4.125 -4.860 1.00 69.88 67 ASN A O 1
ATOM 535 N N . ALA A 1 68 ? 6.043 3.294 -4.223 1.00 71.44 68 ALA A N 1
ATOM 536 C CA . ALA A 1 68 ? 6.514 1.912 -4.194 1.00 71.44 68 ALA A CA 1
ATOM 537 C C . ALA A 1 68 ? 6.114 1.200 -5.483 1.00 71.44 68 ALA A C 1
ATOM 539 O O . ALA A 1 68 ? 4.951 1.232 -5.866 1.00 71.44 68 ALA A O 1
ATOM 540 N N . ASP A 1 69 ? 7.043 0.484 -6.106 1.00 78.25 69 ASP A N 1
ATOM 541 C CA . ASP A 1 69 ? 6.739 -0.353 -7.262 1.00 78.25 69 ASP A CA 1
ATOM 542 C C . ASP A 1 69 ? 6.057 -1.659 -6.856 1.00 78.25 69 ASP A C 1
ATOM 544 O O . ASP A 1 69 ? 6.554 -2.404 -6.005 1.00 78.25 69 ASP A O 1
ATOM 548 N N . CYS A 1 70 ? 4.936 -1.975 -7.513 1.00 79.31 70 CYS A N 1
ATOM 549 C CA . CYS A 1 70 ? 4.119 -3.147 -7.194 1.00 79.31 70 CYS A CA 1
ATOM 550 C C . CYS A 1 70 ? 4.917 -4.460 -7.258 1.00 79.31 70 CYS A C 1
ATOM 552 O O . CYS A 1 70 ? 4.919 -5.244 -6.308 1.00 79.31 70 CYS A O 1
ATOM 554 N N . LEU A 1 71 ? 5.656 -4.683 -8.346 1.00 73.62 71 LEU A N 1
ATOM 555 C CA . LEU A 1 71 ? 6.482 -5.880 -8.519 1.00 73.62 71 LEU A CA 1
ATOM 556 C C . LEU A 1 71 ? 7.769 -5.856 -7.691 1.00 73.62 71 LEU A C 1
ATOM 558 O O . LEU A 1 71 ? 8.227 -6.910 -7.249 1.00 73.62 71 LEU A O 1
ATOM 562 N N . GLN A 1 72 ? 8.326 -4.678 -7.410 1.00 69.75 72 GLN A N 1
ATOM 563 C CA . GLN A 1 72 ? 9.560 -4.574 -6.635 1.00 69.75 72 GLN A CA 1
ATOM 564 C C . GLN A 1 72 ? 9.360 -5.046 -5.193 1.00 69.75 72 GLN A C 1
ATOM 566 O O . GLN A 1 72 ? 10.239 -5.703 -4.636 1.00 69.75 72 GLN A O 1
ATOM 571 N N . SER A 1 73 ? 8.190 -4.800 -4.595 1.00 65.31 73 SER A N 1
ATOM 572 C CA . SER A 1 73 ? 7.851 -5.341 -3.273 1.00 65.31 73 SER A CA 1
ATOM 573 C C . SER A 1 73 ? 7.815 -6.877 -3.256 1.00 65.31 73 SER A C 1
ATOM 575 O O . SER A 1 73 ? 8.288 -7.485 -2.294 1.00 65.31 73 SER A O 1
ATOM 577 N N . VAL A 1 74 ? 7.331 -7.514 -4.329 1.00 66.12 74 VAL A N 1
ATOM 578 C CA . VAL A 1 74 ? 7.328 -8.983 -4.483 1.00 66.12 74 VAL A CA 1
ATOM 579 C C . VAL A 1 74 ? 8.745 -9.516 -4.706 1.00 66.12 74 VAL A C 1
ATOM 581 O O . VAL A 1 74 ? 9.145 -10.510 -4.102 1.00 66.12 74 VAL A O 1
ATOM 584 N N . ILE A 1 75 ? 9.549 -8.830 -5.517 1.00 66.94 75 ILE A N 1
ATOM 585 C CA . ILE A 1 75 ? 10.950 -9.194 -5.752 1.00 66.94 75 ILE A CA 1
ATOM 586 C C . ILE A 1 75 ? 11.754 -9.093 -4.452 1.00 66.94 75 ILE A C 1
ATOM 588 O O . ILE A 1 75 ? 12.458 -10.036 -4.091 1.00 66.94 75 ILE A O 1
ATOM 592 N N . ASN A 1 76 ? 11.609 -7.996 -3.707 1.00 63.94 76 ASN A N 1
ATOM 593 C CA . ASN A 1 76 ? 12.264 -7.806 -2.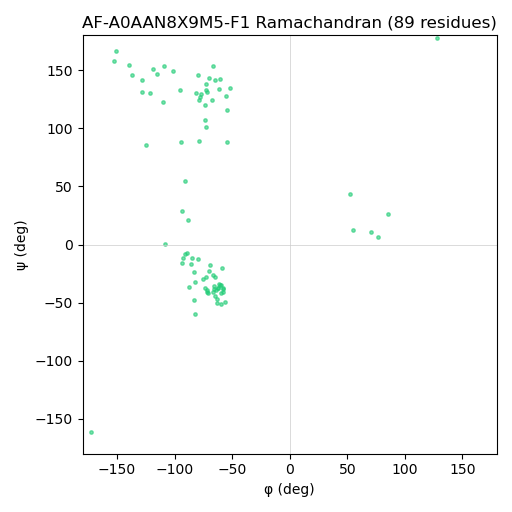412 1.00 63.94 76 ASN A CA 1
ATOM 594 C C . ASN A 1 76 ? 11.886 -8.913 -1.422 1.00 63.94 76 ASN A C 1
ATOM 596 O O . ASN A 1 76 ? 12.747 -9.412 -0.700 1.00 63.94 76 ASN A O 1
ATOM 600 N N . PHE A 1 77 ? 10.629 -9.354 -1.435 1.00 61.62 77 PHE A N 1
ATOM 601 C CA . PHE A 1 77 ? 10.170 -10.488 -0.642 1.00 61.62 77 PHE A CA 1
ATOM 602 C C . PHE A 1 77 ? 10.856 -11.805 -1.030 1.00 61.62 77 PHE A C 1
ATOM 604 O O . PHE A 1 77 ? 11.375 -12.519 -0.169 1.00 61.62 77 PHE A O 1
ATOM 611 N N . CYS A 1 78 ? 10.885 -12.134 -2.323 1.00 57.97 78 CYS A N 1
ATOM 612 C CA . CYS A 1 78 ? 11.542 -13.341 -2.824 1.00 57.97 78 CYS A CA 1
ATOM 613 C C . CYS A 1 78 ? 13.054 -13.333 -2.548 1.00 57.97 78 CYS A C 1
ATOM 615 O O . CYS A 1 78 ? 13.614 -14.373 -2.204 1.00 57.97 78 CYS A O 1
ATOM 617 N N . LEU A 1 79 ? 13.703 -12.171 -2.647 1.00 62.62 79 LEU A N 1
ATOM 618 C CA . LEU A 1 79 ? 15.128 -12.006 -2.359 1.00 62.62 79 LEU A CA 1
ATOM 619 C C . LEU A 1 79 ? 15.430 -12.107 -0.860 1.00 62.62 79 LEU A C 1
ATOM 621 O O . LEU A 1 79 ? 16.384 -12.789 -0.494 1.00 62.62 79 LEU A O 1
ATOM 625 N N . ALA A 1 80 ? 14.598 -11.520 0.007 1.00 59.03 80 ALA A N 1
ATOM 626 C CA . ALA A 1 80 ? 14.748 -11.646 1.460 1.00 59.03 80 ALA A CA 1
ATOM 627 C C . ALA A 1 80 ? 14.642 -13.112 1.923 1.00 59.03 80 ALA A C 1
ATOM 629 O O . ALA A 1 80 ? 15.377 -13.555 2.805 1.00 59.03 80 ALA A O 1
ATOM 630 N N . ARG A 1 81 ? 13.789 -13.917 1.267 1.00 53.88 81 ARG A N 1
ATOM 631 C CA . ARG A 1 81 ? 13.714 -15.370 1.517 1.00 53.88 81 ARG A CA 1
ATOM 632 C C . ARG A 1 81 ? 14.993 -16.117 1.131 1.00 53.88 81 ARG A C 1
ATOM 634 O O . ARG A 1 81 ? 15.270 -17.152 1.726 1.00 53.88 81 ARG A O 1
ATOM 641 N N . GLN A 1 82 ? 15.757 -15.624 0.157 1.00 55.62 82 GLN A N 1
ATOM 642 C CA . GLN A 1 82 ? 17.026 -16.236 -0.257 1.00 55.62 82 GLN A CA 1
ATOM 643 C C . GLN A 1 82 ? 18.204 -15.819 0.637 1.00 55.62 82 GLN A C 1
ATOM 645 O O . GLN A 1 82 ? 19.180 -16.560 0.720 1.00 55.62 82 GLN A O 1
ATOM 650 N N . SER A 1 83 ? 18.128 -14.667 1.314 1.00 55.41 83 SER A N 1
ATOM 651 C CA . SER A 1 83 ? 19.194 -14.162 2.191 1.00 55.41 83 SER A CA 1
ATOM 652 C C . SER A 1 83 ? 19.070 -14.586 3.660 1.00 55.41 83 SER A C 1
ATOM 654 O O . SER A 1 83 ? 19.997 -14.347 4.429 1.00 55.41 83 SER A O 1
ATOM 656 N N . GLY A 1 84 ? 17.961 -15.216 4.068 1.00 50.50 84 GLY A N 1
ATOM 657 C CA . GLY A 1 84 ? 17.737 -15.604 5.467 1.00 50.50 84 GLY A CA 1
ATOM 658 C C . GLY A 1 84 ? 17.488 -14.418 6.409 1.00 50.50 84 GLY A C 1
ATOM 659 O O . GLY A 1 84 ? 17.474 -14.594 7.626 1.00 50.50 84 GLY A O 1
ATOM 660 N N . GLU A 1 8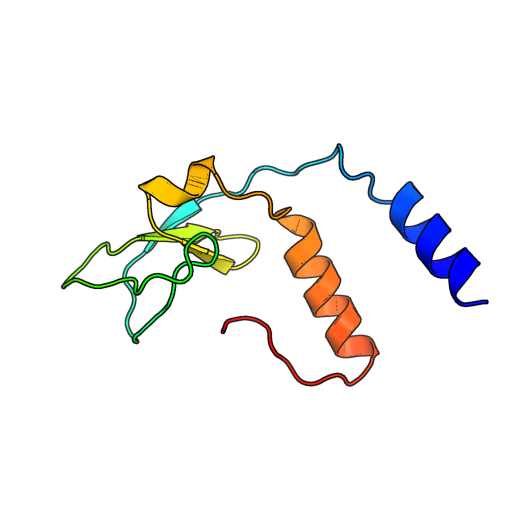5 ? 17.276 -13.214 5.870 1.00 52.91 85 GLU A N 1
ATOM 661 C CA . GLU A 1 85 ? 16.926 -12.038 6.662 1.00 52.91 85 GLU A CA 1
ATOM 662 C C . GLU A 1 85 ? 15.439 -12.089 7.036 1.00 52.91 85 GLU A C 1
ATOM 664 O O . GLU A 1 85 ? 14.555 -12.241 6.190 1.00 52.91 85 GLU A O 1
ATOM 669 N N . GLY A 1 86 ? 15.166 -12.008 8.340 1.00 42.19 86 GLY A N 1
ATOM 670 C CA . GLY A 1 86 ? 13.828 -12.114 8.911 1.00 42.19 86 GLY A CA 1
ATOM 671 C C . GLY A 1 86 ? 12.813 -11.177 8.251 1.00 42.19 86 GLY A C 1
ATOM 672 O O . GLY A 1 86 ? 13.052 -9.990 8.044 1.00 42.19 86 GLY A O 1
ATOM 673 N N . PHE A 1 87 ? 11.652 -11.754 7.965 1.00 43.03 87 PHE A N 1
ATOM 674 C CA . PHE A 1 87 ? 10.479 -11.177 7.319 1.00 43.03 87 PHE A CA 1
ATOM 675 C C . PHE A 1 87 ? 9.984 -9.901 8.030 1.00 43.03 87 PHE A C 1
ATOM 677 O O . PHE A 1 87 ? 9.121 -9.952 8.901 1.00 43.03 87 PHE A O 1
ATOM 684 N N . LYS A 1 88 ? 10.507 -8.731 7.651 1.00 43.25 88 LYS A N 1
ATOM 685 C CA . LYS A 1 88 ? 9.897 -7.423 7.964 1.00 43.25 88 LYS A CA 1
ATOM 686 C C . LYS A 1 88 ? 8.990 -6.934 6.829 1.00 43.25 88 LYS A C 1
ATOM 688 O O . LYS A 1 88 ? 8.845 -5.739 6.613 1.00 43.25 88 LYS A O 1
ATOM 693 N N . ALA A 1 89 ? 8.391 -7.852 6.075 1.00 44.25 89 ALA A N 1
ATOM 694 C CA . ALA A 1 89 ? 7.306 -7.499 5.174 1.00 44.25 89 ALA A CA 1
ATOM 695 C C . ALA A 1 89 ? 6.046 -7.333 6.032 1.00 44.25 89 ALA A C 1
ATOM 697 O O . ALA A 1 89 ? 5.712 -8.240 6.788 1.00 44.25 89 ALA A O 1
ATOM 698 N N . TYR A 1 90 ? 5.360 -6.198 5.921 1.00 41.50 90 TYR A N 1
ATOM 699 C CA . TYR A 1 90 ? 4.075 -5.889 6.570 1.00 41.50 90 TYR A CA 1
ATOM 700 C C . TYR A 1 90 ? 4.090 -5.327 8.004 1.00 41.50 90 TYR A C 1
ATOM 702 O O . TYR A 1 90 ? 3.079 -5.484 8.694 1.00 41.50 90 TYR A O 1
ATOM 710 N N . ARG A 1 91 ? 5.157 -4.650 8.455 1.00 40.00 91 ARG A N 1
ATOM 711 C CA . ARG A 1 91 ? 4.949 -3.628 9.500 1.00 40.00 91 ARG A CA 1
ATOM 712 C C . ARG A 1 91 ? 4.330 -2.389 8.860 1.00 40.00 91 ARG A C 1
ATOM 714 O O . ARG A 1 91 ? 4.802 -2.041 7.757 1.00 40.00 91 ARG A O 1
#

Foldseek 3Di:
DVVVVVVVVCVVDPLVPADQFDKDQFFDPDFAAAPQPRHTLDDDGRSDIAGPQLRHTHHPVCSVVDSDRSVVSVVVVVVCVVVVNDDPPGD

pLDDT: mean 75.16, std 13.91, range [40.0, 92.0]

Organism: Halocaridina rubra (NCBI:txid373956)

Solvent-accessible surface area (backbone atoms only — not comparable to full-atom values): 5624 Å² total; per-residue (Å²): 116,68,66,62,56,53,54,53,50,49,68,76,58,46,86,84,72,62,52,80,70,58,68,39,87,33,63,73,93,56,97,41,55,16,73,73,77,67,43,74,48,63,78,94,65,66,37,24,28,28,22,75,83,57,59,54,41,29,35,69,85,40,58,85,72,51,89,69,44,33,61,56,56,47,49,52,52,58,49,34,67,75,69,73,53,78,84,74,78,86,120

Sequence (91 aa):
MHVYKKTLQALIYPISSTTPHNFLMWTATSPTYCYECEGLLWGIARQGVRCVECGVKCHEKCKDLLNADCLQSVINFCLARQSGEGFKAYR